Protein AF-A0A7R9R0V7-F1 (afdb_monomer_lite)

InterPro domains:
  IPR011993 PH-like domain superfamily [G3DSA:2.30.29.30] (23-82)
  IPR051133 Adapter and Engulfment Domain-Containing Protein [PTHR11232] (20-72)

Structure (mmCIF, N/CA/C/O backbone):
data_AF-A0A7R9R0V7-F1
#
_entry.id   AF-A0A7R9R0V7-F1
#
loop_
_atom_site.group_PDB
_atom_site.id
_atom_site.type_symbol
_atom_site.label_atom_id
_atom_site.label_alt_id
_atom_site.label_comp_id
_atom_site.label_asym_id
_atom_site.label_entity_id
_atom_site.label_seq_id
_atom_site.pdbx_PDB_ins_code
_atom_site.Cartn_x
_atom_site.Cartn_y
_atom_site.Cartn_z
_atom_site.occupancy
_atom_site.B_iso_or_equiv
_atom_site.auth_seq_id
_atom_site.auth_comp_id
_atom_site.auth_asym_id
_atom_site.auth_atom_id
_atom_site.pdbx_PDB_model_num
ATOM 1 N N . MET A 1 1 ? 21.825 -7.072 41.778 1.00 46.47 1 MET A N 1
ATOM 2 C CA . MET A 1 1 ? 22.796 -6.787 40.696 1.00 46.47 1 MET A CA 1
ATOM 3 C C . MET A 1 1 ? 22.214 -7.292 39.384 1.00 46.47 1 MET A C 1
ATOM 5 O O . MET A 1 1 ? 22.194 -8.495 39.163 1.00 46.47 1 MET A O 1
ATOM 9 N N . ILE A 1 2 ? 21.657 -6.402 38.564 1.00 51.38 2 ILE A N 1
ATOM 10 C CA . ILE A 1 2 ? 21.025 -6.761 37.286 1.00 51.38 2 ILE A CA 1
ATOM 11 C C . ILE A 1 2 ? 22.052 -6.486 36.186 1.00 51.38 2 ILE A C 1
ATOM 13 O O . ILE A 1 2 ? 22.484 -5.348 36.014 1.00 51.38 2 ILE A O 1
ATOM 17 N N . LYS A 1 3 ? 22.493 -7.543 35.494 1.00 49.56 3 LYS A N 1
ATOM 18 C CA . LYS A 1 3 ? 23.416 -7.445 34.357 1.00 49.56 3 LYS A CA 1
ATOM 19 C C . LYS A 1 3 ? 22.717 -6.674 33.236 1.00 49.56 3 LYS A C 1
ATOM 21 O O . LYS A 1 3 ? 21.739 -7.152 32.671 1.00 49.56 3 LYS A O 1
ATOM 26 N N . GLN A 1 4 ? 23.216 -5.480 32.939 1.00 52.66 4 GLN A N 1
ATOM 27 C CA . GLN A 1 4 ? 22.816 -4.696 31.776 1.00 52.66 4 GLN A CA 1
ATOM 28 C C . GLN A 1 4 ? 23.277 -5.451 30.526 1.00 52.66 4 GLN A C 1
ATOM 30 O O . GLN A 1 4 ? 24.469 -5.511 30.232 1.00 52.66 4 GLN A O 1
ATOM 35 N N . SER A 1 5 ? 22.345 -6.087 29.820 1.00 56.75 5 SER A N 1
ATOM 36 C CA . SER A 1 5 ? 22.611 -6.677 28.511 1.00 56.75 5 SER A CA 1
ATOM 37 C C . SER A 1 5 ? 22.947 -5.552 27.534 1.00 56.75 5 SER A C 1
ATOM 39 O O . SER A 1 5 ? 22.106 -4.698 27.249 1.00 56.75 5 SER A O 1
ATOM 41 N N . SER A 1 6 ? 24.185 -5.538 27.049 1.00 56.91 6 SER A N 1
ATOM 42 C CA . SER A 1 6 ? 24.658 -4.634 26.009 1.00 56.91 6 SER A CA 1
ATOM 43 C C . SER A 1 6 ? 23.800 -4.796 24.754 1.00 56.91 6 SER A C 1
ATOM 45 O O . SER A 1 6 ? 23.823 -5.824 24.081 1.00 56.91 6 SER A O 1
ATOM 47 N N . LEU A 1 7 ? 23.018 -3.759 24.450 1.00 58.12 7 LEU A N 1
ATOM 48 C CA . LEU A 1 7 ? 22.292 -3.628 23.193 1.00 58.12 7 LEU A CA 1
ATOM 49 C C . LEU A 1 7 ? 23.285 -3.768 22.032 1.00 58.12 7 LEU A C 1
ATOM 51 O O . LEU A 1 7 ? 24.247 -3.001 21.937 1.00 58.12 7 LEU A O 1
ATOM 55 N N . LEU A 1 8 ? 23.058 -4.759 21.166 1.00 60.34 8 LEU A N 1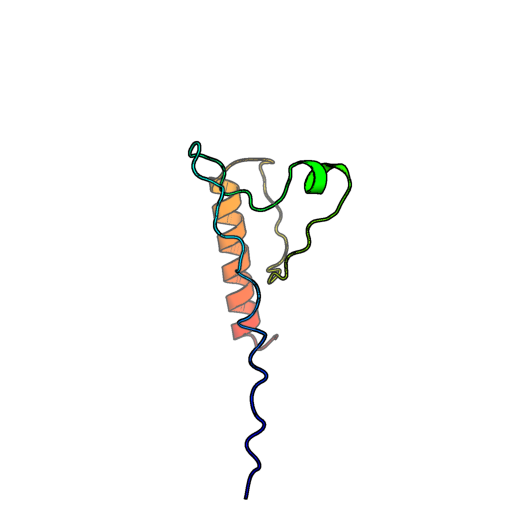
ATOM 56 C CA . LEU A 1 8 ? 23.841 -4.974 19.953 1.00 60.34 8 LEU A CA 1
ATOM 57 C C . LEU A 1 8 ? 23.752 -3.720 19.071 1.00 60.34 8 LEU A C 1
ATOM 59 O O . LEU A 1 8 ? 22.736 -3.457 18.430 1.00 60.34 8 LEU A O 1
ATOM 63 N N . LYS A 1 9 ? 24.840 -2.948 19.025 1.00 56.91 9 LYS A N 1
ATOM 64 C CA . LYS A 1 9 ? 25.058 -1.907 18.021 1.00 56.91 9 LYS A CA 1
ATOM 65 C C . LYS A 1 9 ? 25.327 -2.597 16.689 1.00 56.91 9 LYS A C 1
ATOM 67 O O . LYS A 1 9 ? 26.426 -3.094 16.454 1.00 56.91 9 LYS A O 1
ATOM 72 N N . TRP A 1 10 ? 24.319 -2.645 15.825 1.00 47.28 10 TRP A N 1
ATOM 73 C CA . TRP A 1 10 ? 24.495 -3.097 14.452 1.00 47.28 10 TRP A CA 1
ATOM 74 C C . TRP A 1 10 ? 25.416 -2.115 13.709 1.00 47.28 10 TRP A C 1
ATOM 76 O O . TRP A 1 10 ? 25.036 -0.997 13.378 1.00 47.28 10 TRP A O 1
ATOM 86 N N . ALA A 1 11 ? 26.674 -2.537 13.578 1.00 51.72 11 ALA A N 1
ATOM 87 C CA . ALA A 1 11 ? 27.641 -2.224 12.531 1.00 51.72 11 ALA A CA 1
ATOM 88 C C . ALA A 1 11 ? 27.592 -0.812 11.910 1.00 51.72 11 ALA A C 1
ATOM 90 O O . ALA A 1 11 ? 27.158 -0.615 10.778 1.00 51.72 11 ALA A O 1
ATOM 91 N N . GLN A 1 12 ? 28.226 0.150 12.583 1.00 51.56 12 GLN A N 1
ATOM 92 C CA . GLN A 1 12 ? 28.921 1.242 11.896 1.00 51.56 12 GLN A CA 1
ATOM 93 C C . GLN A 1 12 ? 30.196 0.680 11.244 1.00 51.56 12 GLN A C 1
ATOM 95 O O . GLN A 1 12 ? 31.293 0.886 11.752 1.00 51.56 12 GLN A O 1
ATOM 100 N N . ASN A 1 13 ? 30.079 -0.094 10.164 1.00 51.69 13 ASN A N 1
ATOM 101 C CA . ASN A 1 13 ? 31.234 -0.363 9.308 1.00 51.69 13 ASN A CA 1
ATOM 102 C C . ASN A 1 13 ? 30.796 -0.808 7.913 1.00 51.69 13 ASN A C 1
ATOM 104 O O . ASN A 1 13 ? 30.412 -1.953 7.701 1.00 51.69 13 ASN A O 1
ATOM 108 N N . GLY A 1 14 ? 30.855 0.126 6.965 1.00 49.31 14 GLY A N 1
ATOM 109 C CA . GLY A 1 14 ? 30.528 -0.147 5.571 1.00 49.31 14 GLY A CA 1
ATOM 110 C C . GLY A 1 14 ? 30.299 1.102 4.730 1.00 49.31 14 GLY A C 1
ATOM 111 O O . GLY A 1 14 ? 29.320 1.156 4.004 1.00 49.31 14 GLY A O 1
ATOM 112 N N . ASN A 1 15 ? 31.156 2.125 4.825 1.00 46.31 15 ASN A N 1
ATOM 113 C CA . ASN A 1 15 ? 31.145 3.199 3.826 1.00 46.31 15 ASN A CA 1
ATOM 114 C C . ASN A 1 15 ? 32.559 3.727 3.551 1.00 46.31 15 ASN A C 1
ATOM 116 O O . ASN A 1 15 ? 32.937 4.828 3.935 1.00 46.31 15 ASN A O 1
ATOM 120 N N . LYS A 1 16 ? 33.357 2.893 2.875 1.00 45.81 16 LYS A N 1
ATOM 121 C CA . LYS A 1 16 ? 34.610 3.288 2.211 1.00 45.81 16 LYS A CA 1
ATOM 122 C C . LYS A 1 16 ? 34.479 3.231 0.683 1.00 45.81 16 LYS A C 1
ATOM 124 O O . LYS A 1 16 ? 35.398 2.791 0.013 1.00 45.81 16 LYS A O 1
ATOM 129 N N . ASN A 1 17 ? 33.340 3.649 0.130 1.00 46.06 17 ASN A N 1
ATOM 130 C CA . ASN A 1 17 ? 33.217 3.961 -1.299 1.00 46.06 17 ASN A CA 1
ATOM 131 C C . ASN A 1 17 ? 32.130 5.021 -1.526 1.00 46.06 17 ASN A C 1
ATOM 133 O O . ASN A 1 17 ? 31.113 4.778 -2.163 1.00 46.06 17 ASN A O 1
ATOM 137 N N . LEU A 1 18 ? 32.360 6.223 -0.992 1.00 47.91 18 LEU A N 1
ATOM 138 C CA . LEU A 1 18 ? 31.573 7.419 -1.309 1.00 47.91 18 LEU A CA 1
ATOM 139 C C . LEU A 1 18 ? 32.289 8.305 -2.345 1.00 47.91 18 LEU A C 1
ATOM 141 O O . LEU A 1 18 ? 32.253 9.521 -2.250 1.00 47.91 18 LEU A O 1
ATOM 145 N N . ASN A 1 19 ? 32.960 7.708 -3.333 1.00 46.97 19 ASN A N 1
ATOM 146 C CA . ASN A 1 19 ? 33.702 8.448 -4.358 1.00 46.97 19 ASN A CA 1
ATOM 147 C C . ASN A 1 19 ? 33.344 7.970 -5.774 1.00 46.97 19 ASN A C 1
ATOM 149 O O . ASN A 1 19 ? 34.217 7.510 -6.496 1.00 46.97 19 ASN A O 1
ATOM 153 N N . ASN A 1 20 ? 32.063 8.050 -6.157 1.00 48.50 20 ASN A N 1
ATOM 154 C CA . ASN A 1 20 ? 31.630 8.421 -7.517 1.00 48.50 20 ASN A CA 1
ATOM 155 C C . ASN A 1 20 ? 30.098 8.379 -7.642 1.00 48.50 20 ASN A C 1
ATOM 157 O O . ASN A 1 20 ? 29.530 7.378 -8.059 1.00 48.50 20 ASN A O 1
ATOM 161 N N . MET A 1 21 ? 29.407 9.474 -7.313 1.00 48.19 21 MET A N 1
ATOM 162 C CA . MET A 1 21 ? 28.104 9.742 -7.940 1.00 48.19 21 MET A CA 1
ATOM 163 C C . MET A 1 21 ? 27.763 11.233 -7.891 1.00 48.19 21 MET A C 1
ATOM 165 O O . MET A 1 21 ? 26.813 11.676 -7.253 1.00 48.19 21 MET A O 1
ATOM 169 N N . LYS A 1 22 ? 28.579 12.037 -8.578 1.00 49.16 22 LYS A N 1
ATOM 170 C CA . LYS A 1 22 ? 28.187 13.375 -9.032 1.00 49.16 22 LYS A CA 1
ATOM 171 C C . LYS A 1 22 ? 27.822 13.286 -10.513 1.00 49.16 22 LYS A C 1
ATOM 173 O O . LYS A 1 22 ? 28.662 13.525 -11.370 1.00 49.16 22 LYS A O 1
ATOM 178 N N . SER A 1 23 ? 26.569 12.950 -10.807 1.00 42.50 23 SER A N 1
ATOM 179 C CA . SER A 1 23 ? 25.870 13.483 -11.982 1.00 42.50 23 SER A CA 1
ATOM 180 C C . SER A 1 23 ? 24.353 13.315 -11.837 1.00 42.50 23 SER A C 1
ATOM 182 O O . SER A 1 23 ? 23.857 12.256 -11.472 1.00 42.50 23 SER A O 1
ATOM 184 N N . SER A 1 24 ? 23.642 14.406 -12.126 1.00 43.56 24 SER A N 1
ATOM 185 C CA . SER A 1 24 ? 22.203 14.510 -12.417 1.00 43.56 24 SER A CA 1
ATOM 186 C C . SER A 1 24 ? 21.184 14.072 -11.351 1.00 43.56 24 SER A C 1
ATOM 188 O O . SER A 1 24 ? 20.945 12.901 -11.089 1.00 43.56 24 SER A O 1
ATOM 190 N N . SER A 1 25 ? 20.486 15.068 -10.810 1.00 54.38 25 SER A N 1
ATOM 191 C CA . SER A 1 25 ? 19.228 14.967 -10.071 1.00 54.38 25 SER A CA 1
ATOM 192 C C . SER A 1 25 ? 18.173 14.037 -10.705 1.00 54.38 25 SER A C 1
ATOM 194 O O . SER A 1 25 ? 18.074 13.976 -11.927 1.00 54.38 25 SER A O 1
ATOM 196 N N . LYS A 1 26 ? 17.282 13.504 -9.842 1.00 57.31 26 LYS A N 1
ATOM 197 C CA . LYS A 1 26 ? 15.842 13.181 -10.061 1.00 57.31 26 LYS A CA 1
ATOM 198 C C . LYS A 1 26 ? 15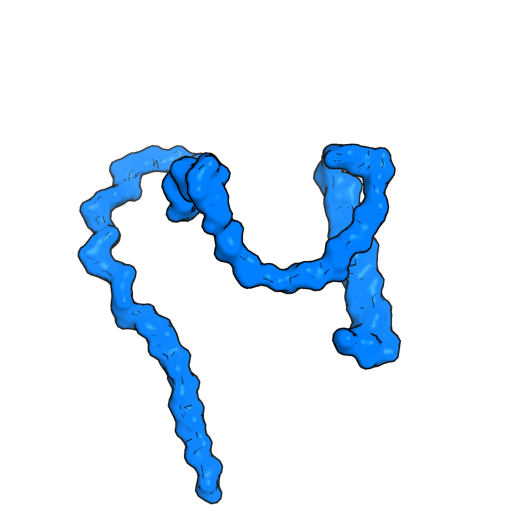.348 11.730 -9.953 1.00 57.31 26 LYS A C 1
ATOM 200 O O . LYS A 1 26 ? 14.224 11.497 -10.362 1.00 57.31 26 LYS A O 1
ATOM 205 N N . ASN A 1 27 ? 16.036 10.780 -9.323 1.00 60.62 27 ASN A N 1
ATOM 206 C CA . ASN A 1 27 ? 15.359 9.534 -8.921 1.00 60.62 27 ASN A CA 1
ATOM 207 C C . ASN A 1 27 ? 15.833 9.066 -7.540 1.00 60.62 27 ASN A C 1
ATOM 209 O O . ASN A 1 27 ? 16.934 8.553 -7.403 1.00 60.62 27 ASN A O 1
ATOM 213 N N . ASN A 1 28 ? 14.973 9.214 -6.523 1.00 76.25 28 ASN A N 1
ATOM 214 C CA . ASN A 1 28 ? 15.171 8.727 -5.141 1.00 76.25 28 ASN A CA 1
ATOM 215 C C . ASN A 1 28 ? 15.108 7.188 -5.024 1.00 76.25 28 ASN A C 1
ATOM 217 O O . ASN A 1 28 ? 14.844 6.637 -3.955 1.00 76.25 28 ASN A O 1
ATOM 221 N N . TRP A 1 29 ? 15.295 6.482 -6.133 1.00 83.00 29 TRP A N 1
ATOM 222 C CA . TRP A 1 29 ? 15.235 5.036 -6.180 1.00 83.00 29 TRP A CA 1
ATOM 223 C C . TRP A 1 29 ? 16.615 4.467 -5.844 1.00 83.00 29 TRP A C 1
ATOM 225 O O . TRP A 1 29 ? 17.593 4.750 -6.528 1.00 83.00 29 TRP A O 1
ATOM 235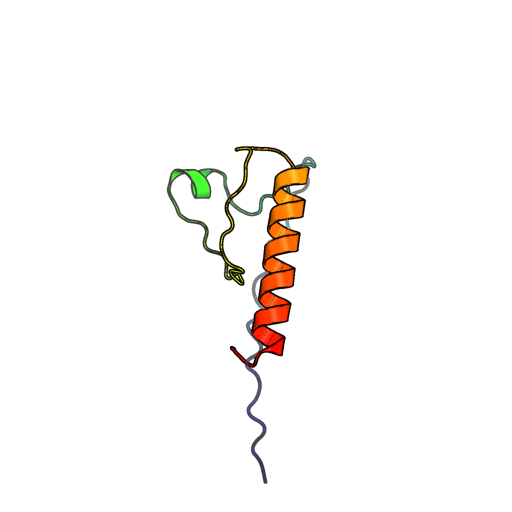 N N . ILE A 1 30 ? 16.689 3.698 -4.756 1.00 85.06 30 ILE A N 1
ATOM 236 C CA . ILE A 1 30 ? 17.947 3.174 -4.196 1.00 85.06 30 ILE A CA 1
ATOM 237 C C . ILE A 1 30 ? 18.390 1.842 -4.818 1.00 85.06 30 ILE A C 1
ATOM 239 O O . ILE A 1 30 ? 19.511 1.403 -4.580 1.00 85.06 30 ILE A O 1
ATOM 243 N N . HIS A 1 31 ? 17.515 1.191 -5.590 1.00 84.81 31 HIS A N 1
ATOM 244 C CA . HIS A 1 31 ? 17.779 -0.111 -6.203 1.00 84.81 31 HIS A CA 1
ATOM 245 C C . HIS A 1 31 ? 18.075 0.035 -7.699 1.00 84.81 31 HIS A C 1
ATOM 247 O O . HIS A 1 31 ? 17.583 0.961 -8.340 1.00 84.81 31 HIS A O 1
ATOM 253 N N . PRO A 1 32 ? 18.836 -0.879 -8.315 1.00 86.56 32 PRO A N 1
ATOM 254 C CA . PRO A 1 32 ? 18.943 -0.913 -9.770 1.00 86.56 32 PRO A CA 1
ATOM 255 C C . PRO A 1 32 ? 17.587 -1.290 -10.409 1.00 86.56 32 PRO A C 1
ATOM 257 O O . PRO A 1 32 ? 16.809 -2.017 -9.785 1.00 86.56 32 PRO A O 1
ATOM 260 N N . PRO A 1 33 ? 17.291 -0.871 -11.657 1.00 85.56 33 PRO A N 1
ATOM 261 C CA . PRO A 1 33 ? 16.049 -1.237 -12.357 1.00 85.56 33 PRO A CA 1
ATOM 262 C C . PRO A 1 33 ? 15.818 -2.754 -12.436 1.00 85.56 33 PRO A C 1
ATOM 264 O O . PRO A 1 33 ? 14.699 -3.233 -12.281 1.00 85.56 33 PRO A O 1
ATOM 267 N N . GLU A 1 34 ? 16.902 -3.517 -12.573 1.00 83.69 34 GLU A N 1
ATOM 268 C CA . GLU A 1 34 ? 16.899 -4.983 -12.625 1.00 83.69 34 GLU A CA 1
ATOM 269 C C . GLU A 1 34 ? 16.296 -5.654 -11.384 1.00 83.69 34 GLU A C 1
ATOM 271 O O . GLU A 1 34 ? 15.804 -6.782 -11.471 1.00 83.69 34 GLU A O 1
ATOM 276 N N . ALA A 1 35 ? 16.309 -4.969 -10.235 1.00 86.00 35 ALA A N 1
ATOM 277 C CA . ALA A 1 35 ? 15.723 -5.477 -8.999 1.00 86.00 35 ALA A CA 1
ATOM 278 C C . ALA A 1 35 ? 14.195 -5.623 -9.093 1.00 86.00 35 ALA A C 1
ATOM 280 O O . ALA A 1 35 ? 13.633 -6.480 -8.416 1.00 86.00 35 ALA A O 1
ATOM 281 N N . LEU A 1 36 ? 13.534 -4.823 -9.939 1.00 85.12 36 LEU A N 1
ATOM 282 C CA . LEU A 1 36 ? 12.092 -4.919 -10.187 1.00 85.12 36 LEU A CA 1
ATOM 283 C C . LEU A 1 36 ? 11.754 -6.015 -11.207 1.00 85.12 36 LEU A C 1
ATOM 285 O O . LEU A 1 36 ? 10.706 -6.641 -11.099 1.00 85.12 36 LEU A O 1
ATOM 289 N N . THR A 1 37 ? 12.634 -6.249 -12.186 1.00 85.06 37 THR A N 1
ATOM 290 C CA . THR A 1 37 ? 12.375 -7.175 -13.302 1.00 85.06 37 THR A CA 1
ATOM 291 C C . THR A 1 37 ? 12.691 -8.632 -12.959 1.00 85.06 37 THR A C 1
ATOM 293 O O . THR A 1 37 ? 11.978 -9.529 -13.401 1.00 85.06 37 THR A O 1
ATOM 296 N N . ARG A 1 38 ? 13.769 -8.897 -12.203 1.00 79.19 38 ARG A N 1
ATOM 297 C CA . ARG A 1 38 ? 14.258 -10.267 -11.922 1.00 79.19 38 ARG A CA 1
ATOM 298 C C . ARG A 1 38 ? 14.128 -10.705 -10.462 1.00 79.19 38 ARG A C 1
ATOM 300 O O . ARG A 1 38 ? 14.455 -11.846 -10.148 1.00 79.19 38 ARG A O 1
ATOM 307 N N . GLY A 1 39 ? 13.722 -9.809 -9.567 1.00 80.62 39 GLY A N 1
ATOM 308 C CA . GLY A 1 39 ? 13.776 -10.035 -8.124 1.00 80.62 39 GLY A CA 1
ATOM 309 C C . GLY A 1 39 ? 12.511 -9.618 -7.381 1.00 80.62 39 GLY A C 1
ATOM 310 O O . GLY A 1 39 ? 11.500 -9.256 -7.974 1.00 80.62 39 GLY A O 1
ATOM 311 N N . HIS A 1 40 ? 12.590 -9.675 -6.052 1.00 84.62 40 HIS A N 1
ATOM 31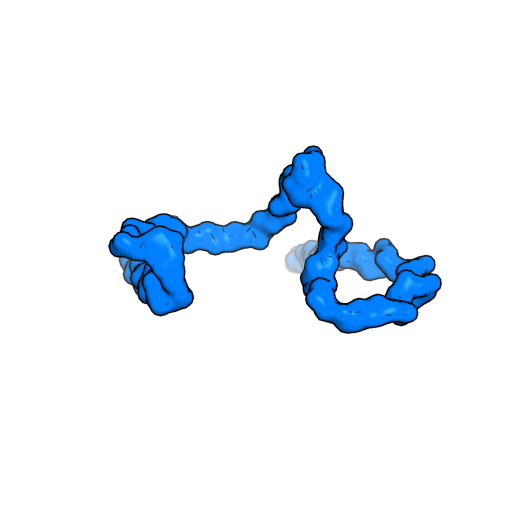2 C CA . HIS A 1 40 ? 11.621 -9.084 -5.134 1.00 84.62 40 HIS A CA 1
ATOM 313 C C . HIS A 1 40 ? 12.358 -8.118 -4.202 1.00 84.62 40 HIS A C 1
ATOM 315 O O . HIS A 1 40 ? 13.476 -8.397 -3.766 1.00 84.62 40 HIS A O 1
ATOM 321 N N . VAL A 1 41 ? 11.735 -6.984 -3.883 1.00 88.56 41 VAL A N 1
ATOM 322 C CA . VAL A 1 41 ? 12.271 -6.012 -2.922 1.00 88.56 41 VAL A CA 1
ATOM 323 C C . VAL A 1 41 ? 11.403 -6.055 -1.672 1.00 88.56 41 VAL A C 1
ATOM 325 O O . VAL A 1 41 ? 10.262 -5.596 -1.681 1.00 88.56 41 VAL A O 1
ATOM 328 N N . ALA A 1 42 ? 11.932 -6.639 -0.600 1.00 89.75 42 ALA A N 1
ATOM 329 C CA . ALA A 1 42 ? 11.211 -6.780 0.657 1.00 89.75 42 ALA A CA 1
ATOM 330 C C . ALA A 1 42 ? 11.449 -5.576 1.576 1.00 89.75 42 ALA A C 1
ATOM 332 O O . ALA A 1 42 ? 12.580 -5.129 1.766 1.00 89.75 42 ALA A O 1
ATOM 333 N N . TYR A 1 43 ? 10.371 -5.101 2.199 1.00 91.44 43 TYR A N 1
ATOM 334 C CA . TYR A 1 43 ? 10.410 -4.084 3.243 1.00 91.44 43 TYR A CA 1
ATOM 335 C C . TYR A 1 43 ? 9.628 -4.569 4.457 1.00 91.44 43 TYR A C 1
ATOM 337 O O . TYR A 1 43 ? 8.530 -5.110 4.326 1.00 91.44 43 TYR A O 1
ATOM 345 N N . LEU A 1 44 ? 10.175 -4.333 5.649 1.00 95.31 44 LEU A N 1
ATOM 346 C CA . LEU A 1 44 ? 9.430 -4.533 6.883 1.00 95.31 44 LEU A CA 1
ATOM 347 C C . LEU A 1 44 ? 8.477 -3.351 7.076 1.00 95.31 44 LEU A C 1
ATOM 349 O O . LEU A 1 44 ? 8.912 -2.208 7.212 1.00 95.31 44 LEU A O 1
ATOM 353 N N . VAL A 1 45 ? 7.176 -3.629 7.086 1.00 95.31 45 VAL A N 1
ATOM 354 C CA . VAL A 1 45 ? 6.128 -2.613 7.227 1.00 95.31 45 VAL A CA 1
ATOM 355 C C . VAL A 1 45 ? 5.070 -3.057 8.228 1.00 95.31 45 VAL A C 1
ATOM 357 O O . VAL A 1 45 ? 4.901 -4.245 8.498 1.00 95.31 45 VAL A O 1
ATOM 360 N N . LYS A 1 46 ? 4.318 -2.092 8.764 1.00 91.50 46 LYS A N 1
ATOM 361 C CA . LYS A 1 46 ? 3.122 -2.370 9.560 1.00 91.50 46 LYS A CA 1
ATOM 362 C C . LYS A 1 46 ? 1.900 -2.384 8.648 1.00 91.50 46 LYS A C 1
ATOM 364 O O . LYS A 1 46 ? 1.480 -1.336 8.162 1.00 91.50 46 LYS A O 1
ATOM 369 N N . PHE A 1 47 ? 1.317 -3.558 8.447 1.00 91.50 47 PHE A N 1
ATOM 370 C CA . PHE A 1 47 ? 0.078 -3.691 7.693 1.00 91.50 47 PHE A CA 1
ATOM 371 C C . PHE A 1 47 ? -1.116 -3.216 8.534 1.00 91.50 47 PHE A C 1
ATOM 373 O O . PHE A 1 47 ? -1.301 -3.663 9.665 1.00 91.50 47 PHE A O 1
ATOM 380 N N . LEU A 1 48 ? -1.902 -2.273 8.002 1.00 90.75 48 LEU A N 1
ATOM 381 C CA . LEU A 1 48 ? -3.076 -1.720 8.693 1.00 90.75 48 LEU A CA 1
ATOM 382 C C . LEU A 1 48 ? -4.370 -2.490 8.396 1.00 90.75 48 LEU A C 1
ATOM 384 O O . LEU A 1 48 ? -5.292 -2.445 9.206 1.00 90.75 48 LEU A O 1
ATOM 388 N N . GLY A 1 49 ? -4.437 -3.182 7.258 1.00 92.56 49 GLY A N 1
ATOM 389 C CA . GLY A 1 49 ? -5.637 -3.853 6.763 1.00 92.56 49 GLY A CA 1
ATOM 390 C C . GLY A 1 49 ? -5.960 -3.471 5.319 1.00 92.56 49 GLY A C 1
ATOM 391 O O . GLY A 1 49 ? -5.194 -2.766 4.660 1.00 92.56 49 GLY A O 1
ATOM 392 N N . ASN A 1 50 ? -7.110 -3.940 4.846 1.00 94.62 50 ASN A N 1
ATOM 393 C CA . ASN A 1 50 ? -7.701 -3.587 3.559 1.00 94.62 50 ASN A CA 1
ATOM 394 C C . ASN A 1 50 ? -9.081 -2.944 3.781 1.00 94.62 50 ASN A C 1
ATOM 396 O O . ASN A 1 50 ? -9.676 -3.081 4.850 1.00 94.62 50 ASN A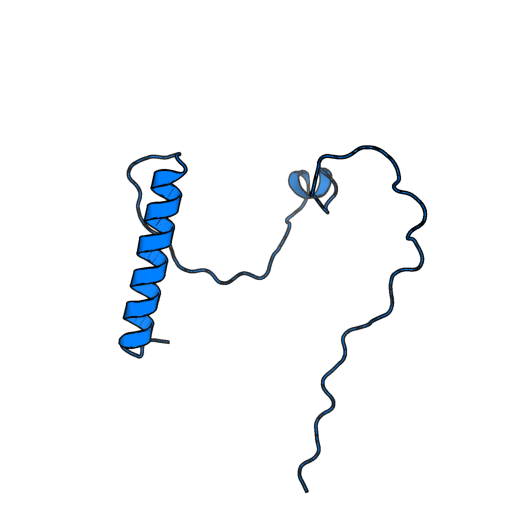 O 1
ATOM 400 N N . THR A 1 51 ? -9.539 -2.177 2.799 1.00 94.81 51 THR A N 1
ATOM 401 C CA . THR A 1 51 ? -10.871 -1.570 2.779 1.00 94.81 51 THR A CA 1
ATOM 402 C C . THR A 1 51 ? -11.332 -1.499 1.337 1.00 94.81 51 THR A C 1
ATOM 404 O O . THR A 1 51 ? -10.523 -1.202 0.454 1.00 94.81 51 THR A O 1
ATOM 407 N N . ASP A 1 52 ? -12.618 -1.735 1.117 1.00 94.62 52 ASP A N 1
ATOM 408 C CA . ASP A 1 52 ? -13.215 -1.591 -0.204 1.00 94.62 52 ASP A CA 1
ATOM 409 C C . ASP A 1 52 ? -13.316 -0.109 -0.580 1.00 94.62 52 ASP A C 1
ATOM 411 O O . ASP A 1 52 ? -13.454 0.767 0.286 1.00 94.62 52 ASP A O 1
ATOM 415 N N . VAL A 1 53 ? -13.180 0.166 -1.876 1.00 95.62 53 VAL A N 1
ATOM 416 C CA . VAL A 1 53 ? -13.185 1.512 -2.452 1.00 95.62 53 VAL A CA 1
ATOM 417 C C . VAL A 1 53 ? -13.979 1.526 -3.753 1.00 95.62 53 VAL A C 1
ATOM 419 O O . VAL A 1 53 ? -13.963 0.553 -4.502 1.00 95.62 53 VAL A O 1
ATOM 422 N N . ASP A 1 54 ? -14.628 2.652 -4.042 1.00 93.12 54 ASP A N 1
ATOM 423 C CA . ASP A 1 54 ? -15.539 2.765 -5.189 1.00 93.12 54 ASP A CA 1
ATOM 424 C C . ASP A 1 54 ? -14.812 2.947 -6.528 1.00 93.12 54 ASP A C 1
ATOM 426 O O . ASP A 1 54 ? -15.306 2.553 -7.582 1.00 93.12 54 ASP A O 1
ATOM 430 N N . GLN A 1 55 ? -13.632 3.574 -6.506 1.00 95.44 55 GLN A N 1
ATOM 431 C CA . GLN A 1 55 ? -12.858 3.895 -7.706 1.00 95.44 55 GLN A CA 1
ATOM 432 C C . GLN A 1 55 ? -11.521 3.149 -7.707 1.00 95.44 55 GLN A C 1
ATOM 434 O O . GLN A 1 55 ? -10.861 3.065 -6.668 1.00 95.44 55 GLN A O 1
ATOM 439 N N . PRO A 1 56 ? -11.038 2.704 -8.881 1.00 93.81 56 PRO A N 1
ATOM 440 C CA . PRO A 1 56 ? -9.767 1.990 -8.987 1.00 93.81 56 PRO A CA 1
ATOM 441 C C . PRO A 1 56 ? -8.547 2.900 -8.779 1.00 93.81 56 PRO A C 1
ATOM 443 O O . PRO A 1 56 ? -7.441 2.412 -8.542 1.00 93.81 56 PRO A O 1
ATOM 446 N N . LYS A 1 57 ? -8.708 4.221 -8.936 1.00 94.50 57 LYS A N 1
ATOM 447 C CA . LYS A 1 57 ? -7.631 5.217 -8.863 1.00 94.50 57 LYS A CA 1
ATOM 448 C C . LYS A 1 57 ? -8.163 6.527 -8.288 1.00 94.50 57 LYS A C 1
ATOM 450 O O . LYS A 1 57 ? -9.340 6.839 -8.417 1.00 94.50 57 LYS A O 1
ATOM 455 N N . GLY A 1 58 ? -7.266 7.325 -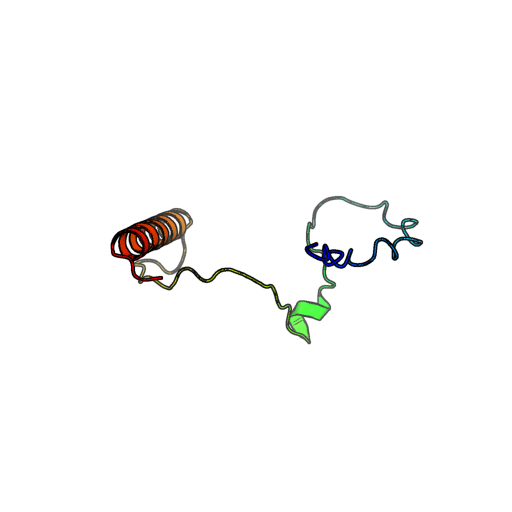7.719 1.00 95.44 58 GLY A N 1
ATOM 456 C CA . GLY A 1 58 ? -7.574 8.670 -7.236 1.00 95.44 58 GLY A CA 1
ATOM 457 C C . GLY A 1 58 ? -6.978 8.924 -5.861 1.00 95.44 58 GLY A C 1
ATOM 458 O O . GLY A 1 58 ? -7.120 8.115 -4.948 1.00 95.44 58 GLY A O 1
ATOM 459 N N . ILE A 1 59 ? -6.303 10.064 -5.703 1.00 95.25 59 ILE A N 1
ATOM 460 C CA . ILE A 1 59 ? -5.643 10.392 -4.436 1.00 95.25 59 ILE A CA 1
ATOM 461 C C . ILE A 1 59 ? -6.645 10.586 -3.295 1.00 95.25 59 ILE A C 1
ATOM 463 O O . ILE A 1 59 ? -6.341 10.242 -2.156 1.00 95.25 59 ILE A O 1
ATOM 467 N N . GLU A 1 60 ? -7.838 11.101 -3.593 1.00 96.00 60 GLU A N 1
ATOM 468 C CA . GLU A 1 60 ? -8.857 11.331 -2.571 1.00 96.00 60 GLU A CA 1
ATOM 469 C C . GLU A 1 60 ? -9.398 10.015 -2.011 1.00 96.00 60 GLU A C 1
ATOM 471 O O . GLU A 1 60 ? -9.455 9.836 -0.798 1.00 96.00 60 GLU A O 1
ATOM 476 N N . VAL A 1 61 ? -9.644 9.040 -2.886 1.00 95.88 61 VAL A N 1
ATOM 477 C CA . VAL A 1 61 ? -10.085 7.693 -2.503 1.00 95.88 61 VAL A CA 1
ATOM 478 C C . VAL A 1 61 ? -9.040 6.996 -1.633 1.00 95.88 61 VAL A C 1
ATOM 480 O O . VAL A 1 61 ? -9.368 6.414 -0.599 1.00 95.88 61 VAL A O 1
ATOM 483 N N . VAL A 1 62 ? -7.755 7.127 -1.981 1.00 95.81 62 VAL A N 1
ATOM 484 C CA . VAL A 1 62 ? -6.657 6.588 -1.164 1.00 95.81 62 VAL A CA 1
ATOM 485 C C . VAL A 1 62 ? -6.591 7.271 0.208 1.00 95.81 62 VAL A C 1
ATOM 487 O O . VAL A 1 62 ? -6.442 6.593 1.227 1.00 95.81 62 VAL A O 1
ATOM 490 N N . LYS A 1 63 ? -6.723 8.604 0.271 1.00 96.06 63 LYS A N 1
ATOM 491 C CA . LYS A 1 63 ? -6.727 9.349 1.544 1.00 96.06 63 LYS A CA 1
ATOM 492 C C . LYS A 1 63 ? -7.885 8.925 2.437 1.00 96.06 63 LYS A C 1
ATOM 494 O O . LYS A 1 63 ? -7.682 8.724 3.637 1.00 96.06 63 LYS A O 1
ATOM 499 N N . GLU A 1 64 ? -9.076 8.789 1.869 1.00 95.94 64 GLU A N 1
ATOM 500 C CA . GLU A 1 64 ? -10.258 8.348 2.596 1.00 95.94 64 GLU A CA 1
ATOM 501 C C . GLU A 1 64 ? -10.093 6.915 3.116 1.00 95.94 64 GLU A C 1
ATOM 503 O O . GLU A 1 64 ? -10.316 6.672 4.304 1.00 95.94 64 GLU A O 1
ATOM 508 N N . GLY A 1 65 ? -9.607 5.993 2.279 1.00 95.69 65 GLY A N 1
ATOM 509 C CA . GLY A 1 65 ? -9.333 4.611 2.678 1.00 95.69 65 GLY A CA 1
ATOM 510 C C . GLY A 1 65 ? -8.330 4.520 3.832 1.00 95.69 65 GLY A C 1
ATOM 511 O O . GLY A 1 65 ? -8.581 3.845 4.833 1.00 95.69 65 GLY A O 1
ATOM 512 N N . ILE A 1 66 ? -7.228 5.278 3.768 1.00 95.19 66 ILE A N 1
ATOM 513 C CA . ILE A 1 66 ? -6.247 5.348 4.864 1.00 95.19 66 ILE A CA 1
ATOM 514 C C . ILE A 1 66 ? -6.881 5.924 6.139 1.00 95.19 66 ILE A C 1
ATOM 516 O O . ILE A 1 66 ? -6.595 5.440 7.238 1.00 95.19 66 ILE A O 1
ATOM 520 N N . ARG A 1 67 ? -7.735 6.950 6.023 1.00 95.94 67 ARG A N 1
ATOM 521 C CA . ARG A 1 67 ? -8.428 7.563 7.167 1.00 95.94 67 ARG A CA 1
ATOM 522 C C . ARG A 1 67 ? -9.348 6.553 7.859 1.00 95.94 67 ARG A C 1
ATOM 524 O O . ARG A 1 67 ? -9.268 6.422 9.081 1.00 95.94 67 ARG A O 1
ATOM 531 N N . LYS A 1 68 ? -10.140 5.798 7.088 1.00 95.44 68 LYS A N 1
ATOM 532 C CA . LYS A 1 68 ? -11.006 4.715 7.588 1.00 95.44 68 LYS A CA 1
ATOM 533 C C . LYS A 1 68 ? -10.194 3.635 8.310 1.00 95.44 68 LYS A C 1
ATOM 535 O O . LYS A 1 68 ? -10.501 3.293 9.449 1.00 95.44 68 LYS A O 1
ATOM 540 N N . LEU A 1 69 ? -9.101 3.164 7.704 1.00 95.31 69 LEU A N 1
ATOM 541 C CA . LEU A 1 69 ? -8.235 2.138 8.303 1.00 95.31 69 LEU A CA 1
ATOM 542 C C . LEU A 1 69 ? -7.595 2.590 9.622 1.00 95.31 69 LEU A C 1
ATOM 544 O O . LEU A 1 69 ? -7.585 1.837 10.597 1.00 95.31 69 LEU A O 1
ATOM 548 N N . LYS A 1 70 ? -7.088 3.827 9.682 1.00 94.38 70 LYS A N 1
ATOM 549 C CA . LYS A 1 70 ? -6.511 4.386 10.915 1.00 94.38 70 LYS A CA 1
ATOM 550 C C . LYS A 1 70 ? -7.551 4.519 12.022 1.00 94.38 70 LYS A C 1
ATOM 552 O O . LYS A 1 70 ? -7.258 4.184 13.167 1.00 94.38 70 LYS A O 1
ATOM 557 N N . PHE A 1 71 ? -8.755 4.974 11.681 1.00 94.69 71 PHE A N 1
ATOM 558 C CA . PHE A 1 71 ? -9.848 5.082 12.638 1.00 94.69 71 PHE A CA 1
ATOM 559 C C . PHE A 1 71 ? -10.235 3.709 13.198 1.00 94.69 71 PHE A C 1
ATOM 561 O O . PHE A 1 71 ? -10.225 3.523 14.412 1.00 94.69 71 PHE A O 1
ATOM 568 N N . ASN A 1 72 ? -10.440 2.712 12.334 1.00 91.38 72 ASN A N 1
ATOM 569 C CA . ASN A 1 72 ? -10.746 1.345 12.760 1.00 91.38 72 ASN A CA 1
ATOM 570 C C . ASN A 1 72 ? -9.643 0.753 13.648 1.00 91.38 72 ASN A C 1
ATOM 572 O O . ASN A 1 72 ? -9.934 0.053 14.614 1.00 91.38 72 ASN A O 1
ATOM 576 N N . GLN A 1 73 ? -8.371 1.053 13.367 1.00 90.44 73 GLN A N 1
ATOM 577 C CA . GLN A 1 73 ? -7.268 0.638 14.234 1.00 90.44 73 GLN A CA 1
ATOM 578 C C . GLN A 1 73 ? -7.326 1.307 15.614 1.00 90.44 73 GLN A C 1
ATOM 580 O O . GLN A 1 73 ? -7.020 0.658 16.614 1.00 90.44 73 GLN A O 1
ATOM 585 N N . HIS A 1 74 ? -7.696 2.587 15.686 1.00 90.88 74 HIS A N 1
ATOM 586 C CA . HIS A 1 74 ? -7.881 3.272 16.964 1.00 90.88 74 HIS A CA 1
ATOM 587 C C . HIS A 1 74 ? -9.031 2.663 17.769 1.00 90.88 74 HIS A C 1
ATOM 589 O O . HIS A 1 74 ? -8.859 2.451 18.966 1.00 90.88 74 HIS A O 1
ATOM 595 N N . ILE A 1 75 ? -10.146 2.321 17.116 1.00 91.00 75 ILE A N 1
ATOM 596 C CA . ILE A 1 75 ? -11.283 1.648 17.756 1.00 91.00 75 ILE A CA 1
ATOM 597 C C . ILE A 1 75 ? -10.874 0.277 18.300 1.00 91.00 75 ILE A C 1
ATOM 599 O O . ILE A 1 75 ? -10.985 0.056 19.501 1.00 91.00 75 ILE A O 1
ATOM 603 N N . LYS A 1 76 ? -10.265 -0.586 17.476 1.00 88.50 76 LYS A N 1
ATOM 604 C CA . LYS A 1 76 ? -9.779 -1.910 17.918 1.00 88.50 76 LYS A CA 1
ATOM 605 C C . LYS A 1 76 ? -8.831 -1.814 19.114 1.00 88.50 76 LYS A C 1
ATOM 607 O O . LYS A 1 76 ? -8.925 -2.587 20.062 1.00 88.50 76 LYS A O 1
ATOM 612 N N . ARG A 1 77 ? -7.936 -0.820 19.091 1.00 87.88 77 ARG A N 1
ATOM 613 C CA . ARG A 1 77 ? -7.016 -0.556 20.200 1.00 87.88 77 ARG A CA 1
ATOM 614 C C . ARG A 1 77 ? -7.750 -0.097 21.463 1.00 87.88 77 ARG A C 1
ATOM 616 O O . ARG A 1 77 ? -7.344 -0.491 22.553 1.00 87.88 77 ARG A O 1
ATOM 623 N N . ALA A 1 78 ? -8.774 0.745 21.330 1.00 89.19 78 ALA A N 1
ATOM 624 C CA . ALA A 1 78 ? -9.594 1.205 22.450 1.00 89.19 78 ALA A CA 1
ATOM 625 C C . ALA A 1 78 ? -10.429 0.065 23.057 1.00 89.19 78 ALA A C 1
ATOM 627 O O . ALA A 1 78 ? -10.582 0.008 24.272 1.00 89.19 78 ALA A O 1
ATOM 628 N N . GLU A 1 79 ? -10.876 -0.884 22.234 1.00 88.12 79 GLU A N 1
ATOM 629 C CA . GLU A 1 79 ? -11.586 -2.105 22.644 1.00 88.12 79 GLU A CA 1
ATOM 630 C C . GLU A 1 79 ? -10.664 -3.159 23.291 1.00 88.12 79 GLU A C 1
ATOM 632 O O . GLU A 1 79 ? -11.115 -4.228 23.694 1.00 88.12 79 GLU A O 1
ATOM 637 N N . GLY A 1 80 ? -9.361 -2.874 23.414 1.00 75.12 80 GLY A N 1
ATOM 638 C CA . GLY A 1 80 ? -8.391 -3.767 24.054 1.00 75.12 80 GLY A CA 1
ATOM 639 C C . GLY A 1 80 ? -7.954 -4.949 23.186 1.00 75.12 80 GLY A C 1
ATOM 640 O O . GLY A 1 80 ? -7.184 -5.794 23.648 1.00 75.12 80 GLY A O 1
ATOM 641 N N . ILE A 1 81 ? -8.387 -4.991 21.926 1.00 67.25 81 ILE A N 1
ATOM 642 C CA . ILE A 1 81 ? -7.978 -6.001 20.954 1.00 67.25 81 ILE A CA 1
ATOM 643 C C . ILE A 1 81 ? -6.618 -5.561 20.395 1.00 67.25 81 ILE A C 1
ATOM 645 O O . ILE A 1 81 ? -6.520 -4.590 19.638 1.00 67.25 81 ILE A O 1
ATOM 649 N N . LYS A 1 82 ? -5.552 -6.228 20.849 1.00 56.34 82 LYS A N 1
ATOM 650 C CA . LYS A 1 82 ? -4.181 -6.011 20.362 1.00 56.34 82 LYS A CA 1
ATOM 651 C C . LYS A 1 82 ? -3.942 -6.681 19.017 1.00 56.34 82 LYS A C 1
ATOM 653 O O . LYS A 1 82 ? -4.374 -7.842 18.861 1.00 56.34 82 LYS A O 1
#

Radius of gyration: 21.48 Å; chains: 1; bounding box: 50×25×54 Å

Foldseek 3Di:
DDDDDPDDDPDPDDDPPPPDDPDDDDDPDPDDPVCVVPHDDDDDDDDLDFDDFDDPDDPVRVVVRVVVSVVVVVVCVVVVND

Organism: NCBI:txid334625

Sequence (82 aa):
MIKQSSLLKWAQNGNKNLNNMKSSSKNNWIHPPEALTRGHVAYLVKFLGNTDVDQPKGIEVVKEGIRKLKFNQHIKRAEGIK

Secondary structure (DSSP, 8-state):
----------------------S-------S-THHHHHS--------------S-SS-HHHHHHHHHHHHHHHHHHHHTT--

pLDDT: mean 76.83, std 19.33, range [42.5, 96.06]